Protein AF-A0A455UB10-F1 (afdb_monomer_lite)

Organism: NCBI:txid115553

InterPro domains:
  IPR001123 Amino acid exporter protein, LeuE-type [PF01810] (15-98)
  IPR001123 Amino acid exporter protein, LeuE-type [PTHR30086] (1-119)

pLDDT: mean 73.3, std 14.08, range [44.78, 93.56]

Sequence (124 aa):
MPLTLWLSLAAICAMGAMSPGPSLALVLRHTLGGGRFNGVTAAIFHTLGVGFYALLTVWGLGALIAGFPLLFQLITWSGAAYLAWLGVKALRAGRAGAFQPDAIVTNRGRLLKRACWLRLVTLS

Foldseek 3Di:
DDDVVVVVVVVVVVVVVVPCDPVNVLLVCQCVPVDPVSSVVVVVVVCVVVVVVVVVCVVVVVVVCVPDVPVVVVCVVVVVVVVVVVVVVVVVCPPPPDDCPDPPPPPVVVVVVVVVVVVVVVVD

Radius of gyration: 21.97 Å; chains: 1; bounding box: 34×34×79 Å

Structure (mmCIF, N/CA/C/O backbone):
data_AF-A0A455UB10-F1
#
_entry.id   AF-A0A455UB10-F1
#
loop_
_atom_site.group_PDB
_atom_site.id
_atom_site.type_symbol
_atom_site.label_atom_id
_atom_site.label_alt_id
_atom_site.label_comp_id
_atom_site.label_asym_id
_atom_site.label_entity_id
_atom_site.label_seq_id
_atom_site.pdbx_PDB_ins_code
_atom_site.Cartn_x
_atom_site.Cartn_y
_atom_site.Cartn_z
_atom_site.occupancy
_atom_site.B_iso_or_equiv
_atom_site.auth_seq_id
_atom_site.auth_comp_id
_atom_site.auth_asym_id
_atom_site.auth_atom_id
_atom_site.pdbx_PDB_model_num
ATOM 1 N N . MET A 1 1 ? 2.996 -10.333 28.009 1.00 69.94 1 MET A N 1
ATOM 2 C CA . MET A 1 1 ? 2.314 -10.152 26.708 1.00 69.94 1 MET A CA 1
ATOM 3 C C . MET A 1 1 ? 3.353 -9.857 25.628 1.00 69.94 1 MET A C 1
ATOM 5 O O . MET A 1 1 ? 3.793 -8.715 25.607 1.00 69.94 1 MET A O 1
ATOM 9 N N . PRO A 1 2 ? 3.886 -10.827 24.847 1.00 69.44 2 PRO A N 1
ATOM 10 C CA . PRO A 1 2 ? 4.565 -10.339 23.631 1.00 69.44 2 PRO A CA 1
ATOM 11 C C . PRO A 1 2 ? 4.529 -11.210 22.360 1.00 69.44 2 PRO A C 1
ATOM 13 O O . PRO A 1 2 ? 4.093 -10.706 21.332 1.00 69.44 2 PRO A O 1
ATOM 16 N N . LEU A 1 3 ? 4.986 -12.471 22.353 1.00 80.62 3 LEU A N 1
ATOM 17 C CA . LEU A 1 3 ? 5.301 -13.148 21.079 1.00 80.62 3 LEU A CA 1
ATOM 18 C C . LEU A 1 3 ? 4.083 -13.390 20.180 1.00 80.62 3 LEU A C 1
ATOM 20 O O . LEU A 1 3 ? 4.172 -13.210 18.972 1.00 80.62 3 LEU A O 1
ATOM 24 N N . THR A 1 4 ? 2.936 -13.747 20.755 1.00 88.06 4 THR A N 1
ATOM 25 C CA . THR A 1 4 ? 1.720 -14.058 19.990 1.00 88.06 4 THR A CA 1
ATOM 26 C C . THR A 1 4 ? 1.206 -12.854 19.199 1.00 88.06 4 THR A C 1
ATOM 28 O O . THR A 1 4 ? 0.660 -13.027 18.113 1.00 88.06 4 THR A O 1
ATOM 31 N N . LEU A 1 5 ? 1.420 -11.635 19.706 1.00 90.50 5 LEU A N 1
ATOM 32 C CA . LEU A 1 5 ? 1.034 -10.377 19.056 1.00 90.50 5 LEU A CA 1
ATOM 33 C C . LEU A 1 5 ? 1.976 -10.049 17.892 1.00 90.50 5 LEU A C 1
ATOM 35 O O . LEU A 1 5 ? 1.523 -9.697 16.807 1.00 90.50 5 LEU A O 1
ATOM 39 N N . TRP A 1 6 ? 3.279 -10.257 18.090 1.00 91.56 6 TRP A N 1
ATOM 40 C CA . TRP A 1 6 ? 4.273 -10.124 17.026 1.00 91.56 6 TRP A CA 1
ATOM 41 C C . TRP A 1 6 ? 4.070 -11.159 15.916 1.00 91.56 6 TRP A C 1
ATOM 43 O O . TRP A 1 6 ? 4.109 -10.798 14.744 1.00 91.56 6 TRP A O 1
ATOM 53 N N . LEU A 1 7 ? 3.790 -12.422 16.265 1.00 91.25 7 LEU A N 1
ATOM 54 C CA . LEU A 1 7 ? 3.511 -13.477 15.286 1.00 91.25 7 LEU A CA 1
ATOM 55 C C . LEU A 1 7 ? 2.222 -13.212 14.505 1.00 91.25 7 LEU A C 1
ATOM 57 O O . LEU A 1 7 ? 2.211 -13.381 13.289 1.00 91.25 7 LEU A O 1
ATOM 61 N N . SER A 1 8 ? 1.143 -12.796 15.174 1.00 90.94 8 SER A N 1
ATOM 62 C CA . SER A 1 8 ? -0.122 -12.510 14.486 1.00 90.94 8 SER A CA 1
ATOM 63 C C . SER A 1 8 ? -0.016 -11.278 13.583 1.00 90.94 8 SER A C 1
ATOM 65 O O . SER A 1 8 ? -0.471 -11.333 12.442 1.00 90.94 8 SER A O 1
ATOM 67 N N . LEU A 1 9 ? 0.674 -10.217 14.015 1.00 90.44 9 LEU A N 1
ATOM 68 C CA . LEU A 1 9 ? 0.956 -9.056 13.166 1.00 90.44 9 LEU A CA 1
ATOM 69 C C . LEU A 1 9 ? 1.836 -9.430 11.964 1.00 90.44 9 LEU A C 1
ATOM 71 O O . LEU A 1 9 ? 1.500 -9.087 10.833 1.00 90.44 9 LEU A O 1
ATOM 75 N N . ALA A 1 10 ? 2.905 -10.203 12.182 1.00 90.00 10 ALA A N 1
ATOM 76 C CA . ALA A 1 10 ? 3.761 -10.695 11.106 1.00 90.00 10 ALA A CA 1
ATOM 77 C C . ALA A 1 10 ? 2.986 -11.559 10.099 1.00 90.00 10 ALA A C 1
ATOM 79 O O . ALA A 1 10 ? 3.158 -11.386 8.895 1.00 90.00 10 ALA A O 1
ATOM 80 N N . ALA A 1 11 ? 2.097 -12.440 10.568 1.00 89.44 11 ALA A N 1
ATOM 81 C CA . ALA A 1 11 ? 1.267 -13.278 9.707 1.00 89.44 11 ALA A CA 1
ATOM 82 C C . ALA A 1 11 ? 0.297 -12.450 8.850 1.00 89.44 11 ALA A C 1
ATOM 84 O O . ALA A 1 11 ? 0.197 -12.674 7.645 1.00 89.44 11 ALA A O 1
ATOM 85 N N . ILE A 1 12 ? -0.383 -11.461 9.442 1.00 88.69 12 ILE A N 1
ATOM 86 C CA . ILE A 1 12 ? -1.298 -10.568 8.713 1.00 88.69 12 ILE A CA 1
ATOM 87 C C . ILE A 1 12 ? -0.528 -9.751 7.666 1.00 88.69 12 ILE A C 1
ATOM 89 O O . ILE A 1 12 ? -0.949 -9.678 6.511 1.00 88.69 12 ILE A O 1
ATOM 93 N N . CYS A 1 13 ? 0.627 -9.189 8.034 1.00 83.94 13 CYS A N 1
ATOM 94 C CA . CYS A 1 13 ? 1.486 -8.456 7.106 1.00 83.94 13 CYS A CA 1
ATOM 95 C C . CYS A 1 13 ? 2.010 -9.348 5.974 1.00 83.94 13 CYS A C 1
ATOM 97 O O . CYS A 1 13 ? 1.999 -8.923 4.820 1.00 83.94 13 CYS A O 1
ATOM 99 N N . ALA A 1 14 ? 2.421 -10.582 6.276 1.00 83.06 14 ALA A N 1
ATOM 100 C CA . ALA A 1 14 ? 2.882 -11.540 5.276 1.00 83.06 14 ALA A CA 1
ATOM 101 C C . ALA A 1 14 ? 1.766 -11.891 4.284 1.00 83.06 14 ALA A C 1
ATOM 103 O O . ALA A 1 14 ? 1.975 -11.800 3.076 1.00 83.06 14 ALA A O 1
ATOM 104 N N . MET A 1 15 ? 0.558 -12.196 4.771 1.00 81.38 15 MET A N 1
ATOM 105 C CA . MET A 1 15 ? -0.602 -12.451 3.910 1.00 81.38 15 MET A CA 1
ATOM 106 C C . MET A 1 15 ? -0.949 -11.240 3.033 1.00 81.38 15 MET A C 1
ATOM 108 O O . MET A 1 15 ? -1.250 -11.405 1.852 1.00 81.38 15 MET A O 1
ATOM 112 N N . GLY A 1 16 ? -0.861 -10.021 3.577 1.00 75.88 16 GLY A N 1
ATOM 113 C CA . GLY A 1 16 ? -1.069 -8.788 2.814 1.00 75.88 16 GLY A CA 1
ATOM 114 C C . GLY A 1 16 ? -0.007 -8.562 1.732 1.00 75.88 16 GLY A C 1
ATOM 115 O O . GLY A 1 16 ? -0.346 -8.210 0.603 1.00 75.88 16 GLY A O 1
ATOM 116 N N . ALA A 1 17 ? 1.266 -8.810 2.051 1.00 71.38 17 ALA A N 1
ATOM 117 C CA . ALA A 1 17 ? 2.393 -8.636 1.134 1.00 71.38 17 ALA A CA 1
ATOM 118 C C . ALA A 1 17 ? 2.434 -9.688 0.012 1.00 71.38 17 ALA A C 1
ATOM 120 O O . ALA A 1 17 ? 2.917 -9.401 -1.082 1.00 71.38 17 ALA A O 1
ATOM 121 N N . MET A 1 18 ? 1.916 -10.896 0.264 1.00 70.19 18 MET A N 1
ATOM 122 C CA . MET A 1 18 ? 1.832 -11.969 -0.734 1.00 70.19 18 MET A CA 1
ATOM 123 C C . MET A 1 18 ? 0.830 -11.683 -1.851 1.00 70.19 18 MET A C 1
ATOM 125 O O . MET A 1 18 ? 0.906 -12.327 -2.893 1.00 70.19 18 MET A O 1
ATOM 129 N N . SER A 1 19 ? -0.094 -10.736 -1.672 1.00 72.19 19 SER A N 1
ATOM 130 C CA . SER A 1 19 ? -0.965 -10.288 -2.753 1.00 72.19 19 SER A CA 1
ATOM 131 C C . SER A 1 19 ? -0.117 -9.429 -3.697 1.00 72.19 19 SER A C 1
ATOM 133 O O . SER A 1 19 ? 0.268 -8.333 -3.283 1.00 72.19 19 SER A O 1
ATOM 135 N N . PRO A 1 20 ? 0.243 -9.894 -4.918 1.00 60.72 20 PRO A N 1
ATOM 136 C CA . PRO A 1 20 ? 1.018 -9.094 -5.859 1.00 60.72 20 PRO A CA 1
ATOM 137 C C . PRO A 1 20 ? 0.187 -7.862 -6.206 1.00 60.72 20 PRO A C 1
ATOM 139 O O . PRO A 1 20 ? -0.702 -7.892 -7.057 1.00 60.72 20 PRO A O 1
ATOM 142 N N . GLY A 1 21 ? 0.421 -6.794 -5.450 1.00 65.44 21 GLY A N 1
ATOM 143 C CA . GLY A 1 21 ? -0.428 -5.626 -5.477 1.00 65.44 21 GLY A CA 1
ATOM 144 C C . GLY A 1 21 ? -0.351 -4.950 -6.844 1.00 65.44 21 GLY A C 1
ATOM 145 O O . GLY A 1 21 ? 0.675 -5.045 -7.528 1.00 65.44 21 GLY A O 1
ATOM 146 N N . PRO A 1 22 ? -1.394 -4.207 -7.238 1.00 62.94 22 PRO A N 1
ATOM 147 C CA . PRO A 1 22 ? -1.403 -3.471 -8.499 1.00 62.94 22 PRO A CA 1
ATOM 148 C C . PRO A 1 22 ? -0.195 -2.529 -8.642 1.00 62.94 22 PRO A C 1
ATOM 150 O O . PRO A 1 22 ? 0.332 -2.389 -9.741 1.00 62.94 22 PRO A O 1
ATOM 153 N N . SER A 1 23 ? 0.304 -1.953 -7.540 1.00 63.47 23 SER A N 1
ATOM 154 C CA . SER A 1 23 ? 1.524 -1.127 -7.532 1.00 63.47 23 SER A CA 1
ATOM 155 C C . SER A 1 23 ? 2.785 -1.929 -7.900 1.00 63.47 23 SER A C 1
ATOM 157 O O . SER A 1 23 ? 3.506 -1.549 -8.824 1.00 63.47 23 SER A O 1
ATOM 159 N N . LEU A 1 24 ? 3.029 -3.078 -7.258 1.00 65.56 24 LEU A N 1
ATOM 160 C CA . LEU A 1 24 ? 4.225 -3.891 -7.515 1.00 65.56 24 LEU A CA 1
ATOM 161 C C . LEU A 1 24 ? 4.192 -4.515 -8.918 1.00 65.56 24 LEU A C 1
ATOM 163 O O . LEU A 1 24 ? 5.210 -4.534 -9.608 1.00 65.56 24 LEU A O 1
ATOM 167 N N . ALA A 1 25 ? 3.010 -4.935 -9.383 1.00 69.12 25 ALA A N 1
ATOM 168 C CA . ALA A 1 25 ? 2.803 -5.418 -10.747 1.00 69.12 25 ALA A CA 1
ATOM 169 C C . ALA A 1 25 ? 3.101 -4.339 -11.809 1.00 69.12 25 ALA A C 1
ATOM 171 O O . ALA A 1 25 ? 3.697 -4.641 -12.847 1.00 69.12 25 ALA A O 1
ATOM 172 N N . LEU A 1 26 ? 2.728 -3.082 -11.544 1.00 63.00 26 LEU A N 1
ATOM 173 C CA . LEU A 1 26 ? 2.994 -1.945 -12.426 1.00 63.00 26 LEU A CA 1
ATOM 174 C C . LEU A 1 26 ? 4.502 -1.662 -12.526 1.00 63.00 26 LEU A C 1
ATOM 176 O O . LEU A 1 26 ? 5.042 -1.568 -13.631 1.00 63.00 26 LEU A O 1
ATOM 180 N N . VAL A 1 27 ? 5.202 -1.604 -11.388 1.00 66.12 27 VAL A N 1
ATOM 181 C CA . VAL A 1 27 ? 6.659 -1.379 -11.338 1.00 66.12 27 VAL A CA 1
ATOM 182 C C . VAL A 1 27 ? 7.414 -2.497 -12.059 1.00 66.12 27 VAL A C 1
ATOM 184 O O . VAL A 1 27 ? 8.319 -2.219 -12.851 1.00 66.12 27 VAL A O 1
ATOM 187 N N . LEU A 1 28 ? 7.008 -3.757 -11.863 1.00 67.00 28 LEU A N 1
ATOM 188 C CA . LEU A 1 28 ? 7.614 -4.899 -12.548 1.00 67.00 28 LEU A CA 1
ATOM 189 C C . LEU A 1 28 ? 7.459 -4.794 -14.073 1.00 67.00 28 LEU A C 1
ATOM 191 O O . LEU A 1 28 ? 8.429 -4.998 -14.800 1.00 67.00 28 LEU A O 1
ATOM 195 N N . ARG A 1 29 ? 6.275 -4.414 -14.580 1.00 63.06 29 ARG A N 1
ATOM 196 C CA . ARG A 1 29 ? 6.04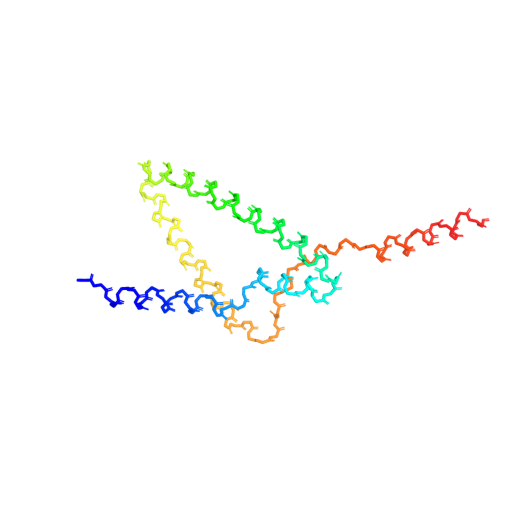6 -4.255 -16.029 1.00 63.06 29 ARG A CA 1
ATOM 197 C C . ARG A 1 29 ? 6.799 -3.075 -16.633 1.00 63.06 29 ARG A C 1
ATOM 199 O O . ARG A 1 29 ? 7.326 -3.216 -17.734 1.00 63.06 29 ARG A O 1
ATOM 206 N N . HIS A 1 30 ? 6.905 -1.948 -15.930 1.00 63.19 30 HIS A N 1
ATOM 207 C CA . HIS A 1 30 ? 7.727 -0.824 -16.392 1.00 63.19 30 HIS A CA 1
ATOM 208 C C . HIS A 1 30 ? 9.222 -1.165 -16.408 1.00 63.19 30 HIS A C 1
ATOM 210 O O . HIS A 1 30 ? 9.930 -0.761 -17.330 1.00 63.19 30 HIS A O 1
ATOM 216 N N . THR A 1 31 ? 9.684 -1.967 -15.444 1.00 64.19 31 THR A N 1
ATOM 217 C CA . THR A 1 31 ? 11.075 -2.439 -15.372 1.00 64.19 31 THR A CA 1
ATOM 218 C C . THR A 1 31 ? 11.391 -3.448 -16.479 1.00 64.19 31 THR A C 1
ATOM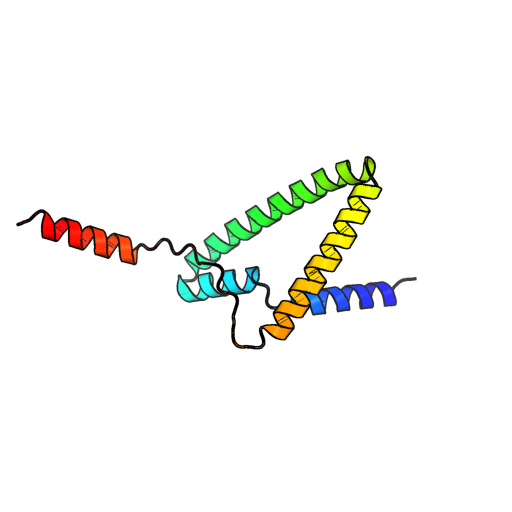 220 O O . THR A 1 31 ? 12.455 -3.372 -17.092 1.00 64.19 31 THR A O 1
ATOM 223 N N . LEU A 1 32 ? 10.456 -4.356 -16.780 1.00 63.16 32 LEU A N 1
ATOM 224 C CA . LEU A 1 32 ? 10.608 -5.382 -17.817 1.00 63.16 32 LEU A CA 1
ATOM 225 C C . LEU A 1 32 ? 10.400 -4.845 -19.247 1.00 63.16 32 LEU A C 1
ATOM 227 O O . LEU A 1 32 ? 11.038 -5.339 -20.169 1.00 63.16 32 LEU A O 1
ATOM 231 N N . GLY A 1 33 ? 9.533 -3.845 -19.453 1.00 62.72 33 GLY A N 1
ATOM 232 C CA . GLY A 1 33 ? 9.159 -3.347 -20.787 1.00 62.72 33 GLY A CA 1
ATOM 233 C C . GLY A 1 33 ? 9.929 -2.120 -21.297 1.00 62.72 33 GLY A C 1
ATOM 234 O O . GLY A 1 33 ? 9.954 -1.887 -22.502 1.00 62.72 33 GLY A O 1
ATOM 235 N N . GLY A 1 34 ? 10.539 -1.318 -20.415 1.00 58.56 34 GLY A N 1
ATOM 236 C CA . GLY A 1 34 ? 11.174 -0.037 -20.771 1.00 58.56 34 GLY A CA 1
ATOM 237 C C . GLY A 1 34 ? 12.696 0.020 -20.606 1.00 58.56 34 GLY A C 1
ATOM 238 O O . GLY A 1 34 ? 13.285 1.071 -20.862 1.00 58.56 34 GLY A O 1
ATOM 239 N N . GLY A 1 35 ? 13.328 -1.072 -20.165 1.00 67.31 35 GLY A N 1
ATOM 240 C CA . GLY A 1 35 ? 14.742 -1.118 -19.787 1.00 67.31 35 GLY A CA 1
ATOM 241 C C . GLY A 1 35 ? 15.000 -0.670 -18.341 1.00 67.31 35 GLY A C 1
ATOM 242 O O . GLY A 1 35 ? 14.195 0.026 -17.719 1.00 67.31 35 GLY A O 1
ATOM 243 N N . ARG A 1 36 ? 16.162 -1.060 -17.796 1.00 68.00 36 ARG A N 1
ATOM 244 C CA . ARG A 1 36 ? 16.510 -0.894 -16.370 1.00 68.00 36 ARG A CA 1
ATOM 245 C C . ARG A 1 36 ? 16.484 0.568 -15.903 1.00 68.00 36 ARG A C 1
ATOM 247 O O . ARG A 1 36 ? 16.099 0.836 -14.773 1.00 68.00 36 ARG A O 1
ATOM 254 N N . PHE A 1 37 ? 16.823 1.512 -16.781 1.00 66.88 37 PHE A N 1
ATOM 255 C CA . PHE A 1 37 ? 16.870 2.939 -16.449 1.00 66.88 37 PHE A CA 1
ATOM 256 C C . PHE A 1 37 ? 15.476 3.569 -16.287 1.00 66.88 37 PHE A C 1
ATOM 258 O O . PHE A 1 37 ? 15.240 4.298 -15.329 1.00 66.88 37 PHE A O 1
ATOM 265 N N . ASN A 1 38 ? 14.528 3.231 -17.168 1.00 65.75 38 ASN A N 1
ATOM 266 C CA . ASN A 1 38 ? 13.148 3.725 -17.080 1.00 65.75 38 ASN A CA 1
ATOM 267 C C . ASN A 1 38 ? 12.382 3.101 -15.903 1.00 65.75 38 ASN A C 1
ATOM 269 O O . ASN A 1 38 ? 11.514 3.747 -15.322 1.00 65.75 38 ASN A O 1
ATOM 273 N N . GLY A 1 39 ? 12.721 1.863 -15.523 1.00 69.25 39 GLY A N 1
ATOM 274 C CA . GLY A 1 39 ? 12.198 1.237 -14.307 1.00 69.25 39 GLY A CA 1
ATOM 275 C C . GLY A 1 39 ? 12.678 1.939 -13.035 1.00 69.25 39 GLY A C 1
ATOM 276 O O . GLY A 1 39 ? 11.872 2.221 -12.153 1.00 69.25 39 GLY A O 1
ATOM 277 N N . VAL A 1 40 ? 13.971 2.279 -12.958 1.00 73.62 40 VAL A N 1
ATOM 278 C CA . VAL A 1 40 ? 14.563 2.944 -11.784 1.00 73.62 40 VAL A CA 1
ATOM 279 C C . VAL A 1 40 ? 14.011 4.355 -11.596 1.00 73.62 40 VAL A C 1
ATOM 281 O O . VAL A 1 40 ? 13.627 4.709 -10.484 1.00 73.62 40 VAL A O 1
ATOM 284 N N . THR A 1 41 ? 13.908 5.152 -12.661 1.00 75.12 41 THR A N 1
ATOM 285 C CA . THR A 1 41 ? 13.347 6.507 -12.551 1.00 75.12 41 THR A CA 1
ATOM 286 C C . THR A 1 41 ? 11.877 6.467 -12.138 1.00 75.12 41 THR A C 1
ATOM 288 O O . THR A 1 41 ? 11.497 7.160 -11.197 1.00 75.12 41 THR A O 1
ATOM 291 N N . ALA A 1 42 ? 11.065 5.599 -12.751 1.00 74.62 42 ALA A N 1
ATOM 292 C CA . ALA A 1 42 ? 9.668 5.413 -12.358 1.00 74.62 42 ALA A CA 1
ATOM 293 C C . ALA A 1 42 ? 9.529 4.949 -10.898 1.00 74.62 42 ALA A C 1
ATOM 295 O O . ALA A 1 42 ? 8.670 5.454 -10.177 1.00 74.62 42 ALA A O 1
ATOM 296 N N . ALA A 1 43 ? 10.393 4.039 -10.441 1.00 77.19 43 ALA A N 1
ATOM 297 C CA . ALA A 1 43 ? 10.395 3.568 -9.061 1.00 77.19 43 ALA A CA 1
ATOM 298 C C . ALA A 1 43 ? 10.728 4.687 -8.064 1.00 77.19 43 ALA A C 1
ATOM 300 O O . ALA A 1 43 ? 10.039 4.800 -7.057 1.00 77.19 43 ALA A O 1
ATOM 301 N N . ILE A 1 44 ? 11.722 5.537 -8.357 1.00 82.94 44 ILE A N 1
ATOM 302 C CA . ILE A 1 44 ? 12.130 6.653 -7.485 1.00 82.94 44 ILE A CA 1
ATOM 303 C C . ILE A 1 44 ? 11.000 7.676 -7.330 1.00 82.94 44 ILE A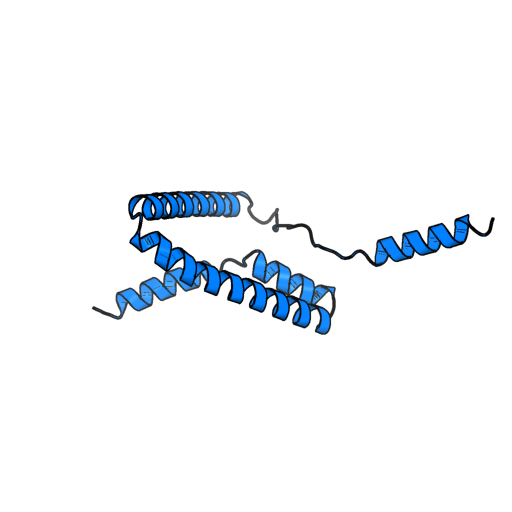 C 1
ATOM 305 O O . ILE A 1 44 ? 10.677 8.073 -6.213 1.00 82.94 44 ILE A O 1
ATOM 309 N N . PHE A 1 45 ? 10.362 8.090 -8.430 1.00 83.25 45 PHE A N 1
ATOM 310 C CA . PHE A 1 45 ? 9.226 9.015 -8.344 1.00 83.25 45 PHE A CA 1
ATOM 311 C C . PHE A 1 45 ? 8.024 8.377 -7.638 1.00 83.25 45 PHE A C 1
ATOM 313 O O . PHE A 1 45 ? 7.333 9.054 -6.877 1.00 83.25 45 PHE A O 1
ATOM 320 N N . HIS A 1 46 ? 7.789 7.077 -7.844 1.00 81.94 46 HIS A N 1
ATOM 321 C CA . HIS A 1 46 ? 6.710 6.355 -7.176 1.00 81.94 46 HIS A CA 1
ATOM 322 C C . HIS A 1 46 ? 6.921 6.279 -5.659 1.00 81.94 46 HIS A C 1
ATOM 324 O O . HIS A 1 46 ? 6.007 6.602 -4.903 1.00 81.94 46 HIS A O 1
ATOM 330 N N . THR A 1 47 ? 8.118 5.907 -5.198 1.00 82.38 47 THR A N 1
ATOM 331 C CA . THR A 1 47 ? 8.424 5.833 -3.763 1.00 82.38 47 THR A CA 1
ATOM 332 C C . THR A 1 47 ? 8.458 7.206 -3.108 1.00 82.38 47 THR A C 1
ATOM 334 O O . THR A 1 47 ? 7.943 7.340 -2.002 1.00 82.38 47 THR A O 1
ATOM 337 N N . LEU A 1 48 ? 8.976 8.240 -3.781 1.00 90.06 48 LEU A N 1
ATOM 338 C CA . LEU A 1 48 ? 8.921 9.616 -3.276 1.00 90.06 48 LEU A CA 1
ATOM 339 C C . LEU A 1 48 ? 7.482 10.123 -3.150 1.00 90.06 48 LEU A C 1
ATOM 341 O O . LEU A 1 48 ? 7.124 10.682 -2.117 1.00 90.06 48 LEU A O 1
ATOM 345 N N . GLY A 1 49 ? 6.646 9.901 -4.167 1.00 87.12 49 GLY A N 1
ATOM 346 C CA . GLY A 1 49 ? 5.244 10.316 -4.143 1.00 87.12 49 GLY A CA 1
ATOM 347 C C . GLY A 1 49 ? 4.450 9.606 -3.048 1.00 87.12 49 GLY A C 1
ATOM 348 O O . GLY A 1 49 ? 3.763 10.257 -2.262 1.00 87.12 49 GLY A O 1
ATOM 349 N N . VAL A 1 50 ? 4.590 8.280 -2.950 1.00 86.31 50 VAL A N 1
ATOM 350 C CA . VAL A 1 50 ? 3.943 7.482 -1.897 1.00 86.31 50 VAL A CA 1
ATOM 351 C C . VAL A 1 50 ? 4.465 7.866 -0.513 1.00 86.31 50 VAL A C 1
ATOM 353 O O . VAL A 1 50 ? 3.671 7.995 0.414 1.00 86.31 50 VAL A O 1
ATOM 356 N N . GLY A 1 51 ? 5.771 8.097 -0.364 1.00 89.25 51 GLY A N 1
ATOM 357 C CA . GLY A 1 51 ? 6.378 8.516 0.899 1.00 89.25 51 GLY A CA 1
ATOM 358 C C . GLY A 1 51 ? 5.884 9.886 1.359 1.00 89.25 51 GLY A C 1
ATOM 359 O O . GLY A 1 51 ? 5.479 10.040 2.509 1.00 89.25 51 GLY A O 1
ATOM 360 N N . PHE A 1 52 ? 5.840 10.865 0.453 1.00 93.06 52 PHE A N 1
ATOM 361 C CA . PHE A 1 52 ? 5.312 12.195 0.754 1.00 93.06 52 PHE A CA 1
ATOM 362 C C . PHE A 1 52 ? 3.826 12.134 1.121 1.00 93.06 52 PHE A C 1
ATOM 364 O O . PHE A 1 52 ? 3.419 12.672 2.146 1.00 93.06 52 PHE A O 1
ATOM 371 N N . TYR A 1 53 ? 3.022 11.402 0.346 1.00 88.88 53 TYR A N 1
ATOM 372 C CA . TYR A 1 53 ? 1.609 11.181 0.653 1.00 88.88 53 TYR A CA 1
ATOM 373 C C . TYR A 1 53 ? 1.399 10.509 2.019 1.00 88.88 53 TYR A C 1
ATOM 375 O O . TYR A 1 53 ? 0.519 10.917 2.777 1.00 88.88 53 TYR A O 1
ATOM 383 N N . ALA A 1 54 ? 2.212 9.504 2.358 1.00 89.19 54 ALA A N 1
ATOM 384 C CA . ALA A 1 54 ? 2.150 8.826 3.648 1.00 89.19 54 ALA A CA 1
ATOM 385 C C . ALA A 1 54 ? 2.497 9.774 4.806 1.00 89.19 54 ALA A C 1
ATOM 387 O O . ALA A 1 54 ? 1.784 9.784 5.806 1.00 89.19 54 ALA A O 1
ATOM 388 N N . LEU A 1 55 ? 3.530 10.612 4.655 1.00 91.56 55 LEU A N 1
ATOM 389 C CA . LEU A 1 55 ? 3.884 11.638 5.641 1.00 91.56 55 LEU A CA 1
ATOM 390 C C . LEU A 1 55 ? 2.743 12.638 5.842 1.00 91.56 55 LEU A C 1
ATOM 392 O O . LEU A 1 55 ? 2.334 12.865 6.978 1.00 91.56 55 LEU A O 1
ATOM 396 N N . LEU A 1 56 ? 2.184 13.177 4.752 1.00 90.31 56 LEU A N 1
ATOM 397 C CA . LEU A 1 56 ? 1.035 14.088 4.810 1.00 90.31 56 LEU A CA 1
ATOM 398 C C . LEU A 1 56 ? -0.168 13.429 5.484 1.00 90.31 56 LEU A C 1
ATOM 400 O O . LEU A 1 56 ? -0.835 14.058 6.301 1.00 90.31 56 LEU A O 1
ATOM 404 N N . THR A 1 57 ? -0.423 12.161 5.162 1.00 89.75 57 THR A N 1
ATOM 405 C CA . THR A 1 57 ? -1.506 11.386 5.763 1.00 89.75 57 THR A CA 1
ATOM 406 C C . THR A 1 57 ? -1.285 11.240 7.257 1.00 89.75 57 THR A C 1
ATOM 408 O O . THR A 1 57 ? -2.171 11.608 8.006 1.00 89.75 57 THR A O 1
ATOM 411 N N . VAL A 1 58 ? -0.128 10.759 7.719 1.00 87.94 58 VAL A N 1
ATOM 412 C CA . VAL A 1 58 ? 0.136 10.572 9.158 1.00 87.94 58 VAL A CA 1
ATOM 413 C C . VAL A 1 58 ? 0.003 11.892 9.916 1.00 87.94 58 VAL A C 1
ATOM 415 O O . VAL A 1 58 ? -0.614 11.928 10.981 1.00 87.94 58 VAL A O 1
ATOM 418 N N . TRP A 1 59 ? 0.517 12.985 9.348 1.00 87.31 59 TRP A N 1
ATOM 419 C CA . TRP A 1 59 ? 0.432 14.298 9.979 1.00 87.31 59 TRP A CA 1
ATOM 420 C C . TRP A 1 59 ? -1.008 14.831 10.027 1.00 87.31 59 TRP A C 1
ATOM 422 O O . TRP A 1 59 ? -1.455 15.311 11.068 1.00 87.31 59 TRP A O 1
ATOM 432 N N . GLY A 1 60 ? -1.763 14.694 8.934 1.00 83.00 60 GLY A N 1
ATOM 433 C CA . GLY A 1 60 ? -3.151 15.151 8.833 1.00 83.00 60 GLY A CA 1
ATOM 434 C C . GLY A 1 60 ? -4.157 14.274 9.587 1.00 83.00 60 GLY A C 1
ATOM 435 O O . GLY A 1 60 ? -5.041 14.794 10.265 1.00 83.00 60 GLY A O 1
ATOM 436 N N . LEU A 1 61 ? -4.014 12.945 9.528 1.00 80.44 61 LEU A N 1
ATOM 437 C CA . LEU A 1 61 ? -4.873 12.005 10.259 1.00 80.44 61 LEU A CA 1
ATOM 438 C C . LEU A 1 61 ? -4.694 12.158 11.768 1.00 80.44 61 LEU A C 1
ATOM 440 O O . LEU A 1 61 ? -5.681 12.072 12.493 1.00 80.44 61 LEU A O 1
ATOM 444 N N . GLY A 1 62 ? -3.468 12.418 12.240 1.00 78.25 62 GLY A N 1
ATOM 445 C CA . GLY A 1 62 ? -3.199 12.658 13.659 1.00 78.25 62 GLY A CA 1
ATOM 446 C C . GLY A 1 62 ? -4.014 13.828 14.218 1.00 78.25 62 GLY A C 1
ATOM 447 O O . GLY A 1 62 ? -4.619 13.705 15.281 1.00 78.25 62 GLY A O 1
ATOM 448 N N . ALA A 1 63 ? -4.110 14.927 13.464 1.00 77.19 63 ALA A N 1
ATOM 449 C CA . ALA A 1 63 ? -4.935 16.076 13.835 1.00 77.19 63 ALA A CA 1
ATOM 450 C C . ALA A 1 63 ? -6.445 15.770 13.769 1.00 77.19 63 ALA A C 1
ATOM 452 O O . ALA A 1 63 ? -7.211 16.228 14.615 1.00 77.19 63 ALA A O 1
ATOM 453 N N . LEU A 1 64 ? -6.880 14.967 12.793 1.00 76.94 64 LEU A N 1
ATOM 454 C CA . LEU A 1 64 ? -8.294 14.644 12.587 1.00 76.94 64 LEU A CA 1
ATOM 455 C C . LEU A 1 64 ? -8.851 13.688 13.657 1.00 76.94 64 LEU A C 1
ATOM 457 O O . LEU A 1 64 ? -9.983 13.858 14.114 1.00 76.94 64 LEU A O 1
ATOM 461 N N . ILE A 1 65 ? -8.050 12.708 14.087 1.00 79.50 65 ILE A N 1
ATOM 462 C CA . ILE A 1 65 ? -8.429 11.724 15.114 1.00 79.50 65 ILE A CA 1
ATOM 463 C C . ILE A 1 65 ? -8.671 12.402 16.471 1.00 79.50 65 ILE A C 1
ATOM 465 O O . ILE A 1 65 ? -9.577 11.995 17.195 1.00 79.50 65 ILE A O 1
ATOM 469 N N . ALA A 1 66 ? -7.913 13.455 16.796 1.00 75.75 66 ALA A N 1
ATOM 470 C CA . ALA A 1 66 ? -8.064 14.196 18.050 1.00 75.75 66 ALA A CA 1
ATOM 471 C C . ALA A 1 66 ? -9.379 14.996 18.138 1.00 75.75 66 ALA A C 1
ATOM 473 O O . ALA A 1 66 ? -9.859 15.256 19.238 1.00 75.75 66 ALA A O 1
ATOM 474 N N . GLY A 1 67 ? -9.964 15.380 16.997 1.00 78.19 67 GLY A N 1
ATOM 475 C CA . GLY A 1 67 ? -11.186 16.186 16.948 1.00 78.19 67 GLY A CA 1
ATOM 476 C C . GLY A 1 67 ? -12.484 15.376 16.900 1.00 78.19 67 GLY A C 1
ATOM 477 O O . GLY A 1 67 ? -13.461 15.759 17.539 1.00 78.19 67 GLY A O 1
ATOM 478 N N . PHE A 1 68 ? -12.524 14.265 16.149 1.00 80.50 68 PHE A N 1
ATOM 479 C CA . PHE A 1 68 ? -13.783 13.560 15.853 1.00 80.50 68 PHE A CA 1
ATOM 480 C C . PHE A 1 68 ? -13.649 12.024 15.858 1.00 80.50 68 PHE A C 1
ATOM 482 O O . PHE A 1 68 ? -13.419 11.411 14.808 1.00 80.50 68 PHE A O 1
ATOM 489 N N . PRO A 1 69 ? -13.896 11.354 17.000 1.00 79.06 69 PRO A N 1
ATOM 490 C CA . PRO A 1 69 ? -13.783 9.895 17.102 1.00 79.06 69 PRO A CA 1
ATOM 491 C C . PRO A 1 69 ? -14.825 9.134 16.262 1.00 79.06 69 PRO A C 1
ATOM 493 O O . PRO A 1 69 ? -14.540 8.042 15.769 1.00 79.06 69 PRO A O 1
ATOM 496 N N . LEU A 1 70 ? -16.015 9.708 16.038 1.00 82.81 70 LEU A N 1
ATOM 497 C CA . LEU A 1 70 ? -17.047 9.103 15.180 1.00 82.81 70 LEU A CA 1
ATOM 498 C C . LEU A 1 70 ? -16.619 9.024 13.709 1.00 82.81 70 LEU A C 1
ATOM 500 O O . LEU A 1 70 ? -16.895 8.032 13.034 1.00 82.81 70 LEU A O 1
ATOM 504 N N . LEU A 1 71 ? -15.910 10.043 13.216 1.00 83.38 71 LEU A N 1
ATOM 505 C CA . LEU A 1 71 ? -15.453 10.093 11.827 1.00 83.38 71 LEU A CA 1
ATOM 506 C C . LEU A 1 71 ? -14.404 9.005 11.557 1.00 83.38 71 LEU A C 1
ATOM 508 O O . LEU A 1 71 ? -14.457 8.324 10.535 1.00 83.38 71 LEU A O 1
ATOM 512 N N . PHE A 1 72 ? -13.502 8.782 12.518 1.00 84.81 72 PHE A N 1
ATOM 513 C CA . PHE A 1 72 ? -12.514 7.707 12.462 1.00 84.81 72 PHE A CA 1
ATOM 514 C C . PHE A 1 72 ? -13.164 6.316 12.427 1.00 84.81 72 PHE A C 1
ATOM 516 O O . PHE A 1 72 ? -12.746 5.460 11.642 1.00 84.81 72 PHE A O 1
ATOM 523 N N . GLN A 1 73 ? -14.215 6.090 13.223 1.00 86.38 73 GLN A N 1
ATOM 524 C CA . GLN A 1 73 ? -14.954 4.826 13.187 1.00 86.38 73 GLN A CA 1
ATOM 525 C C . GLN A 1 73 ? -15.629 4.609 11.829 1.00 86.38 73 GLN A C 1
ATOM 527 O O . GLN A 1 73 ? -15.449 3.549 11.235 1.00 86.38 73 GLN A O 1
ATOM 532 N N . LEU A 1 74 ? -16.329 5.608 11.283 1.00 90.50 74 LEU A N 1
ATOM 533 C CA . LEU A 1 74 ? -16.954 5.500 9.957 1.00 90.50 74 LEU A CA 1
ATOM 534 C C . LEU A 1 74 ? -15.932 5.198 8.852 1.00 90.50 74 LEU A C 1
ATOM 536 O O . LEU A 1 74 ? -16.166 4.333 8.007 1.00 90.50 74 LEU A O 1
ATOM 540 N N . ILE A 1 75 ? -14.775 5.863 8.875 1.00 88.44 75 ILE A N 1
ATOM 541 C CA . ILE A 1 75 ? -13.678 5.611 7.929 1.00 88.44 75 ILE A CA 1
ATOM 542 C C . ILE A 1 75 ? -13.124 4.190 8.095 1.00 88.44 75 ILE A C 1
ATOM 544 O O . ILE A 1 75 ? -12.890 3.500 7.107 1.00 88.44 75 ILE A O 1
ATOM 548 N N . THR A 1 76 ? -12.964 3.714 9.330 1.00 88.88 76 THR A N 1
ATOM 549 C CA . THR A 1 76 ? -12.471 2.356 9.604 1.00 88.88 76 THR A CA 1
ATOM 550 C C . THR A 1 76 ? -13.437 1.291 9.083 1.00 88.88 76 THR A C 1
ATOM 552 O O . THR A 1 76 ? -13.023 0.366 8.386 1.00 88.88 76 THR A O 1
ATOM 555 N N . TRP A 1 77 ? -14.734 1.436 9.367 1.00 93.38 77 TRP A N 1
ATOM 556 C CA . TRP A 1 77 ? -15.761 0.496 8.912 1.00 93.38 77 TRP A CA 1
ATOM 557 C C . TRP A 1 77 ? -15.946 0.530 7.392 1.00 93.38 77 TRP A C 1
ATOM 559 O O . TRP A 1 77 ? -16.046 -0.524 6.764 1.00 93.38 77 TRP A O 1
ATOM 569 N N . SER A 1 78 ? -15.927 1.716 6.777 1.00 92.44 78 SER A N 1
ATOM 570 C CA . SER A 1 78 ? -15.975 1.842 5.313 1.00 92.44 78 SER A CA 1
ATOM 571 C C . SER A 1 78 ? -14.724 1.270 4.641 1.00 92.44 78 SER A C 1
ATOM 573 O O . SER A 1 78 ? -14.846 0.565 3.639 1.00 92.44 78 SER A O 1
ATOM 575 N N . GLY A 1 79 ? -13.536 1.475 5.219 1.00 88.56 79 GLY A N 1
ATOM 576 C CA . GLY A 1 79 ? -12.286 0.867 4.762 1.00 88.56 79 GLY A CA 1
ATOM 577 C C . GLY A 1 79 ? -12.315 -0.661 4.842 1.00 88.56 79 GLY A C 1
ATOM 578 O O . GLY A 1 79 ? -11.961 -1.335 3.875 1.00 88.56 79 GLY A O 1
ATOM 579 N N . ALA A 1 80 ? -12.812 -1.219 5.950 1.00 91.88 80 ALA A N 1
ATOM 580 C CA . ALA A 1 80 ? -12.989 -2.661 6.109 1.00 91.88 80 ALA A CA 1
ATOM 581 C C . ALA A 1 80 ? -13.984 -3.236 5.084 1.00 91.88 80 ALA A C 1
ATOM 583 O O . ALA A 1 80 ? -13.690 -4.245 4.441 1.00 91.88 80 ALA A O 1
ATOM 584 N N . ALA A 1 81 ? -15.124 -2.570 4.869 1.00 93.56 81 ALA A N 1
ATOM 585 C CA . ALA A 1 81 ? -16.109 -2.970 3.864 1.00 93.56 81 ALA A CA 1
ATOM 586 C C . ALA A 1 81 ? -15.537 -2.915 2.436 1.00 93.56 81 ALA A C 1
ATOM 588 O O . ALA A 1 81 ? -15.748 -3.835 1.644 1.00 93.56 81 ALA A O 1
ATOM 589 N N . TYR A 1 82 ? -14.766 -1.872 2.115 1.00 88.62 82 TYR A N 1
ATOM 590 C CA . TYR A 1 82 ? -14.119 -1.724 0.813 1.00 88.62 82 TYR A CA 1
ATOM 591 C C . TYR A 1 82 ? -13.061 -2.807 0.564 1.00 88.62 82 TYR A C 1
ATOM 593 O O . TYR A 1 82 ? -13.023 -3.392 -0.519 1.00 88.62 82 TYR A O 1
ATOM 601 N N . LEU A 1 83 ? -12.243 -3.133 1.570 1.00 85.00 83 LEU A N 1
ATOM 602 C CA . LEU A 1 83 ? -11.275 -4.231 1.491 1.00 85.00 83 LEU A CA 1
ATOM 603 C C . LEU A 1 83 ? -11.961 -5.591 1.345 1.00 85.00 83 LEU A C 1
ATOM 605 O O . LEU A 1 83 ? -11.518 -6.402 0.534 1.00 85.00 83 LEU A O 1
ATOM 609 N N . ALA A 1 84 ? -13.061 -5.831 2.065 1.00 89.44 84 ALA A N 1
ATOM 610 C CA . ALA A 1 84 ? -13.859 -7.044 1.901 1.00 89.44 84 ALA A CA 1
ATOM 611 C C . ALA A 1 84 ? -14.409 -7.157 0.469 1.00 89.44 84 ALA A C 1
ATOM 613 O O . ALA A 1 84 ? -14.294 -8.210 -0.158 1.00 89.44 84 ALA A O 1
ATOM 614 N N . TRP A 1 85 ? -14.927 -6.058 -0.089 1.00 87.44 85 TRP A N 1
ATOM 615 C CA . TRP A 1 85 ? -15.404 -6.015 -1.471 1.00 87.44 85 TRP A CA 1
ATOM 616 C C . TRP A 1 85 ? -14.284 -6.266 -2.489 1.00 87.44 85 TRP A C 1
ATOM 618 O O . TRP A 1 85 ? -14.453 -7.084 -3.395 1.00 87.44 85 TRP A O 1
ATOM 628 N N . LEU A 1 86 ? -13.120 -5.626 -2.324 1.00 80.81 86 LEU A N 1
ATOM 629 C CA . LEU A 1 86 ? -11.942 -5.869 -3.164 1.00 80.81 86 LEU A CA 1
ATOM 630 C C . LEU A 1 86 ? -11.447 -7.314 -3.061 1.00 80.81 86 LEU A C 1
ATOM 632 O O . LEU A 1 86 ? -11.117 -7.907 -4.085 1.00 80.81 86 LEU A O 1
ATOM 636 N N . GLY A 1 87 ? -11.434 -7.893 -1.859 1.00 80.88 87 GLY A N 1
ATOM 637 C CA . GLY A 1 87 ? -11.064 -9.288 -1.628 1.00 80.88 87 GLY A CA 1
ATOM 638 C C . GLY A 1 87 ? -12.004 -10.253 -2.350 1.00 80.88 87 GLY A C 1
ATOM 639 O O . GLY A 1 87 ? -11.551 -11.113 -3.103 1.0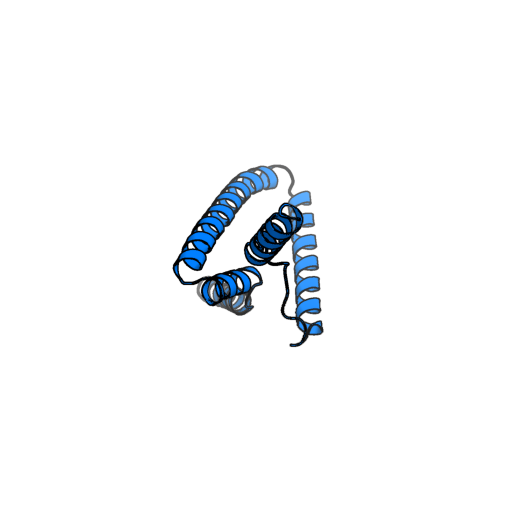0 80.88 87 GLY A O 1
ATOM 640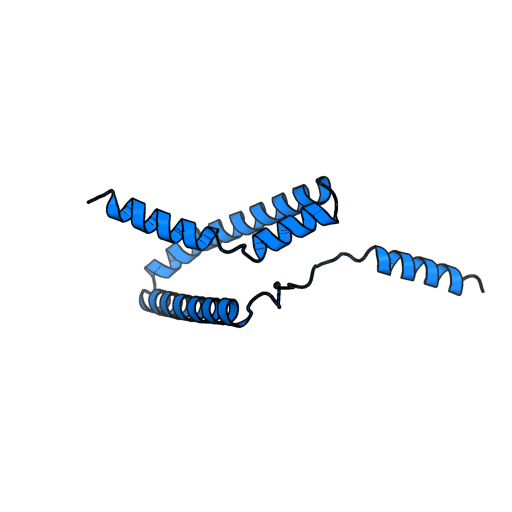 N N . VAL A 1 88 ? -13.321 -10.056 -2.221 1.00 84.19 88 VAL A N 1
ATOM 641 C CA . VAL A 1 88 ? -14.325 -10.855 -2.945 1.00 84.19 88 VAL A CA 1
ATOM 642 C C . VAL A 1 88 ? -14.183 -10.681 -4.457 1.00 84.19 88 VAL A C 1
ATOM 644 O O . VAL A 1 88 ? -14.256 -11.663 -5.197 1.00 84.19 88 VAL A O 1
ATOM 647 N N . LYS A 1 89 ? -13.944 -9.456 -4.936 1.00 80.25 89 LYS A N 1
ATOM 648 C CA . LYS A 1 89 ? -13.710 -9.182 -6.359 1.00 80.25 89 LYS A CA 1
ATOM 649 C C . LYS A 1 89 ? -12.444 -9.875 -6.864 1.00 80.25 89 LYS A C 1
ATOM 651 O O . LYS A 1 89 ? -12.479 -10.433 -7.954 1.00 80.25 89 LYS A O 1
ATOM 656 N N . ALA A 1 90 ? -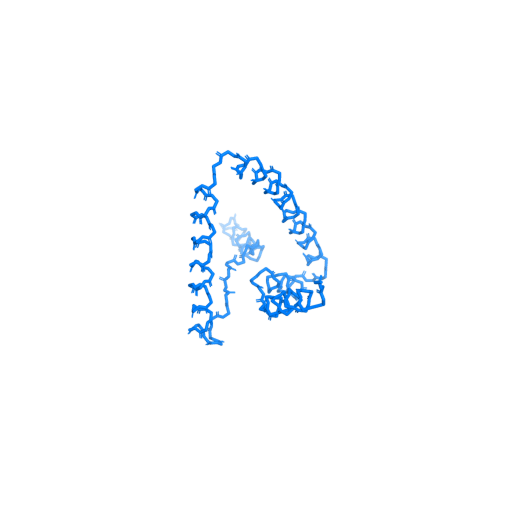11.365 -9.894 -6.082 1.00 73.25 90 ALA A N 1
ATOM 657 C CA . ALA A 1 90 ? -10.122 -10.582 -6.426 1.00 73.25 90 ALA A CA 1
ATOM 658 C C . ALA A 1 90 ? -10.304 -12.107 -6.505 1.00 73.25 90 ALA A C 1
ATOM 660 O O . ALA A 1 90 ? -9.806 -12.731 -7.439 1.00 73.25 90 ALA A O 1
ATOM 661 N N . LEU A 1 91 ? -11.074 -12.696 -5.582 1.00 79.38 91 LEU A N 1
ATOM 662 C CA . LEU A 1 91 ? -11.417 -14.122 -5.612 1.00 79.38 91 LEU A CA 1
ATOM 663 C C . LEU A 1 91 ? -12.332 -14.470 -6.798 1.00 79.38 91 LEU A C 1
ATOM 665 O O . LEU A 1 91 ? -12.119 -15.480 -7.465 1.00 79.38 91 LEU A O 1
ATOM 669 N N . ARG A 1 92 ? -13.323 -13.619 -7.108 1.00 78.75 92 ARG A N 1
ATOM 670 C CA . ARG A 1 92 ? -14.238 -13.804 -8.252 1.00 78.75 92 ARG A CA 1
ATOM 671 C C . ARG A 1 92 ? -13.585 -13.553 -9.610 1.00 78.75 92 ARG A C 1
ATOM 673 O O . ARG A 1 92 ? -13.984 -14.179 -10.583 1.00 78.75 92 ARG A O 1
ATOM 680 N N . ALA A 1 93 ? -12.585 -12.679 -9.692 1.00 67.00 93 ALA A N 1
ATOM 681 C CA . ALA A 1 93 ? -11.853 -12.376 -10.925 1.00 67.00 93 ALA A CA 1
ATOM 682 C C . ALA A 1 93 ? -10.850 -13.475 -11.342 1.00 67.00 93 ALA A C 1
ATOM 684 O O . ALA A 1 93 ? -10.028 -13.236 -12.227 1.00 67.00 93 ALA A O 1
ATOM 685 N N . GLY A 1 94 ? -10.906 -14.651 -10.697 1.00 55.16 94 GLY A N 1
ATOM 686 C CA . GLY A 1 94 ? -9.999 -15.791 -10.832 1.00 55.16 94 GLY A CA 1
ATOM 687 C C . GLY A 1 94 ? -9.221 -15.856 -12.147 1.00 55.16 94 GLY A C 1
ATOM 688 O O . GLY A 1 94 ? -9.816 -16.015 -13.203 1.00 55.16 94 GLY A O 1
ATOM 689 N N . ARG A 1 95 ? -7.886 -15.746 -12.052 1.00 56.22 95 ARG A N 1
ATOM 690 C CA . ARG A 1 95 ? -6.844 -15.922 -13.095 1.00 56.22 95 ARG A CA 1
ATOM 691 C C . ARG A 1 95 ? -7.000 -15.190 -14.448 1.00 56.22 95 ARG A C 1
ATOM 693 O O . ARG A 1 95 ? -5.999 -15.085 -15.147 1.00 56.22 95 ARG A O 1
ATOM 700 N N . ALA A 1 96 ? -8.164 -14.657 -14.815 1.00 48.06 96 ALA A N 1
ATOM 701 C CA . ALA A 1 96 ? -8.485 -14.209 -16.174 1.00 48.06 96 ALA A CA 1
ATOM 702 C C . ALA A 1 96 ? -8.519 -12.682 -16.356 1.00 48.06 96 ALA A C 1
ATOM 704 O O . ALA A 1 96 ? -8.655 -12.203 -17.476 1.00 48.06 96 ALA A O 1
ATOM 705 N N . GLY A 1 97 ? -8.357 -11.900 -15.291 1.00 48.88 97 GLY A N 1
ATOM 706 C CA . GLY A 1 97 ? -8.359 -10.441 -15.376 1.00 48.88 97 GLY A CA 1
ATOM 707 C C . GLY A 1 97 ? -7.221 -9.846 -14.575 1.00 48.88 97 GLY A C 1
ATOM 708 O O . GLY A 1 97 ? -7.460 -9.229 -13.541 1.00 48.88 97 GLY A O 1
ATOM 709 N N . ALA A 1 98 ? -5.980 -10.056 -15.021 1.00 51.56 98 ALA A N 1
ATOM 710 C CA . ALA A 1 98 ? -4.852 -9.298 -14.502 1.00 51.56 98 ALA A CA 1
ATOM 711 C C . ALA A 1 98 ? -5.180 -7.811 -14.673 1.00 51.56 98 ALA A C 1
ATOM 713 O O . ALA A 1 98 ? -5.250 -7.323 -15.799 1.00 51.56 98 ALA A O 1
ATOM 714 N N . PHE A 1 99 ? -5.445 -7.150 -13.543 1.00 48.12 99 PHE A N 1
ATOM 715 C CA . PHE A 1 99 ? -5.662 -5.719 -13.408 1.00 48.12 99 PHE A CA 1
ATOM 716 C C . PHE A 1 99 ? -4.816 -4.972 -14.438 1.00 48.12 99 PHE A C 1
ATOM 718 O O . PHE A 1 99 ? -3.588 -4.957 -14.355 1.00 48.12 99 PHE A O 1
ATOM 725 N N . GLN A 1 100 ? -5.495 -4.389 -15.420 1.00 48.25 100 GLN A N 1
ATOM 726 C CA . GLN A 1 100 ? -4.912 -3.534 -16.437 1.00 48.25 100 GLN A CA 1
ATOM 727 C C . GLN A 1 100 ? -5.276 -2.096 -16.047 1.00 48.25 100 GLN A C 1
ATOM 729 O O . GLN A 1 100 ? -6.223 -1.545 -16.600 1.00 48.25 100 GLN A O 1
ATOM 734 N N . PRO A 1 101 ? -4.629 -1.491 -15.030 1.00 48.38 101 PRO A N 1
ATOM 735 C CA . PRO A 1 101 ? -4.701 -0.051 -14.888 1.00 48.38 101 PRO A CA 1
ATOM 736 C C . PRO A 1 101 ? -3.993 0.520 -16.113 1.00 48.38 101 PRO A C 1
ATOM 738 O O . PRO A 1 101 ? -2.855 0.139 -16.404 1.00 48.38 101 PRO A O 1
ATOM 741 N N . ASP A 1 102 ? -4.713 1.342 -16.871 1.00 48.81 102 ASP A N 1
ATOM 742 C CA . ASP A 1 102 ? -4.242 1.965 -18.098 1.00 48.81 102 ASP A CA 1
ATOM 743 C C . ASP A 1 102 ? -2.832 2.505 -17.905 1.00 48.81 102 ASP A C 1
ATOM 745 O O . ASP A 1 102 ? -2.576 3.457 -17.164 1.00 48.81 102 ASP A O 1
ATOM 749 N N . ALA A 1 103 ? -1.888 1.841 -18.564 1.00 46.91 103 ALA A N 1
ATOM 750 C CA . ALA A 1 103 ? -0.538 2.325 -18.633 1.00 46.91 103 ALA A CA 1
ATOM 751 C C . ALA A 1 103 ? -0.613 3.704 -19.291 1.00 46.91 103 ALA A C 1
ATOM 753 O O . ALA A 1 103 ? -1.017 3.835 -20.450 1.00 46.91 103 ALA A O 1
ATOM 754 N N . ILE A 1 104 ? -0.174 4.721 -18.553 1.00 44.78 104 ILE A N 1
ATOM 755 C CA . ILE A 1 104 ? 0.351 5.979 -19.081 1.00 44.78 104 ILE A CA 1
ATOM 756 C C . ILE A 1 104 ? 1.572 5.672 -19.964 1.00 44.78 104 ILE A C 1
ATOM 758 O O . ILE A 1 104 ? 2.706 6.061 -19.700 1.00 44.78 104 ILE A O 1
ATOM 762 N N . VAL A 1 105 ? 1.358 4.913 -21.038 1.00 49.72 105 VAL A N 1
ATOM 763 C CA . VAL A 1 105 ? 2.280 4.789 -22.148 1.00 49.72 105 VAL A CA 1
ATOM 764 C C . VAL A 1 105 ? 2.234 6.152 -22.806 1.00 49.72 105 VAL A C 1
ATOM 766 O O . VAL A 1 105 ? 1.359 6.440 -23.622 1.00 49.72 105 VAL A O 1
ATOM 769 N N . THR A 1 106 ? 3.190 6.999 -22.436 1.00 49.38 106 THR A N 1
ATOM 770 C CA . THR A 1 106 ? 3.692 8.045 -23.319 1.00 49.38 106 THR A CA 1
ATOM 771 C C . THR A 1 106 ? 3.998 7.379 -24.659 1.00 49.38 106 THR A C 1
ATOM 773 O O . THR A 1 106 ? 4.999 6.692 -24.864 1.00 49.38 106 THR A O 1
ATOM 776 N N . ASN A 1 107 ? 3.015 7.452 -25.552 1.00 49.84 107 ASN A N 1
ATOM 777 C CA . ASN A 1 107 ? 2.990 6.702 -26.787 1.00 49.84 107 ASN A CA 1
ATOM 778 C C . ASN A 1 107 ? 3.845 7.441 -27.815 1.00 49.84 107 ASN A C 1
ATOM 780 O O . ASN A 1 107 ? 3.335 8.005 -28.782 1.00 49.84 107 ASN A O 1
ATOM 784 N N . ARG A 1 108 ? 5.169 7.435 -27.603 1.00 54.94 108 ARG A N 1
ATOM 785 C CA . ARG A 1 108 ? 6.139 7.921 -28.596 1.00 54.94 108 ARG A CA 1
ATOM 786 C C . ARG A 1 108 ? 5.951 7.224 -29.943 1.00 54.94 108 ARG A C 1
ATOM 788 O O . ARG A 1 108 ? 6.123 7.864 -30.971 1.00 54.94 108 ARG A O 1
ATOM 795 N N . GLY A 1 109 ? 5.516 5.960 -29.952 1.00 51.62 109 GLY A N 1
ATOM 796 C CA . GLY A 1 109 ? 5.243 5.199 -31.176 1.00 51.62 109 GLY A CA 1
ATOM 797 C C . GLY A 1 109 ? 4.108 5.776 -32.035 1.00 51.62 109 GLY A C 1
ATOM 798 O O . GLY A 1 109 ? 4.238 5.847 -33.256 1.00 51.62 109 GLY A O 1
ATOM 799 N N . ARG A 1 110 ? 3.016 6.258 -31.424 1.00 55.34 110 ARG A N 1
ATOM 800 C CA . ARG A 1 110 ? 1.933 6.965 -32.133 1.00 55.34 110 ARG A CA 1
ATOM 801 C C . ARG A 1 110 ? 2.326 8.385 -32.516 1.00 55.34 110 ARG A C 1
ATOM 803 O O . ARG A 1 110 ? 1.892 8.837 -33.569 1.00 55.34 110 ARG A O 1
ATOM 810 N N . LEU A 1 111 ? 3.158 9.063 -31.724 1.00 55.69 111 LEU A N 1
ATOM 811 C CA . LEU A 1 111 ? 3.669 10.394 -32.068 1.00 55.69 111 LEU A CA 1
ATOM 812 C C . LEU A 1 111 ? 4.641 10.348 -33.255 1.00 55.69 111 LEU A C 1
ATOM 814 O O . LEU A 1 111 ? 4.525 11.180 -34.143 1.00 55.69 111 LEU A O 1
ATOM 818 N N . LEU A 1 112 ? 5.512 9.339 -33.344 1.00 58.28 112 LEU A N 1
ATOM 819 C CA . LEU A 1 112 ? 6.387 9.120 -34.504 1.00 58.28 112 LEU A CA 1
ATOM 820 C C . LEU A 1 112 ? 5.601 8.709 -35.754 1.00 58.28 112 LEU A C 1
ATOM 822 O O . LEU A 1 112 ? 5.854 9.244 -36.830 1.00 58.28 112 LEU A O 1
ATOM 826 N N . LYS A 1 113 ? 4.597 7.827 -35.622 1.00 56.19 113 LYS A N 1
ATOM 827 C CA . LYS A 1 113 ? 3.703 7.496 -36.746 1.00 56.19 113 LYS A CA 1
ATOM 828 C C . LYS A 1 113 ? 2.900 8.711 -37.221 1.00 56.19 113 LYS A C 1
ATOM 830 O O . LYS A 1 113 ? 2.762 8.887 -38.425 1.00 56.19 113 LYS A O 1
ATOM 835 N N . ARG A 1 114 ? 2.427 9.568 -36.307 1.00 55.38 114 ARG A N 1
ATOM 836 C CA . ARG A 1 114 ? 1.741 10.828 -36.647 1.00 55.38 114 ARG A CA 1
ATOM 837 C C . ARG A 1 114 ? 2.688 11.866 -37.252 1.00 55.38 114 ARG A C 1
ATOM 839 O O . ARG A 1 114 ? 2.308 12.502 -38.223 1.00 55.38 114 ARG A O 1
ATOM 846 N N . ALA A 1 115 ? 3.913 11.998 -36.748 1.00 59.69 115 ALA A N 1
ATOM 847 C CA . ALA A 1 115 ? 4.918 12.900 -37.310 1.00 59.69 115 ALA A CA 1
ATOM 848 C C . ALA A 1 115 ? 5.359 12.465 -38.719 1.00 59.69 115 ALA A C 1
ATOM 850 O O . ALA A 1 115 ? 5.508 13.306 -39.598 1.00 59.69 115 ALA A O 1
ATOM 851 N N . CYS A 1 116 ? 5.501 11.158 -38.960 1.00 63.34 116 CYS A N 1
ATOM 852 C CA . CYS A 1 116 ? 5.802 10.610 -40.284 1.00 63.34 116 CYS A CA 1
ATOM 853 C C . CYS A 1 116 ? 4.642 10.828 -41.270 1.00 63.34 116 CYS A C 1
ATOM 855 O O . CYS A 1 116 ? 4.871 11.292 -42.383 1.00 63.34 116 CYS A O 1
ATOM 857 N N . TRP A 1 117 ? 3.397 10.597 -40.836 1.00 61.69 117 TRP A N 1
ATOM 858 C CA . TRP A 1 117 ? 2.200 10.893 -41.631 1.00 61.69 117 TRP A CA 1
ATOM 859 C C . TRP A 1 117 ? 2.062 12.381 -41.975 1.00 61.69 117 TRP A C 1
ATOM 861 O O . TRP A 1 117 ? 1.801 12.722 -43.124 1.00 61.69 117 TRP A O 1
ATOM 871 N N . LEU A 1 118 ? 2.287 13.275 -41.007 1.00 67.38 118 LEU A N 1
ATOM 872 C CA . LEU A 1 118 ? 2.206 14.721 -41.230 1.00 67.38 118 LEU A CA 1
ATOM 873 C C . LEU A 1 118 ? 3.282 15.218 -42.202 1.00 67.38 118 LEU A C 1
ATOM 875 O O . LEU A 1 118 ? 3.007 16.122 -42.985 1.00 67.38 118 LEU A O 1
ATOM 879 N N . ARG A 1 119 ? 4.472 14.603 -42.202 1.00 60.69 119 ARG A N 1
ATOM 880 C CA . ARG A 1 119 ? 5.579 14.950 -43.110 1.00 60.69 119 ARG A CA 1
ATOM 881 C C . ARG A 1 119 ? 5.406 14.397 -44.529 1.00 60.69 119 ARG A C 1
ATOM 883 O O . ARG A 1 119 ? 5.990 14.947 -45.449 1.00 60.69 119 ARG A O 1
ATOM 890 N N . LEU A 1 120 ? 4.614 13.338 -44.710 1.00 65.81 120 LEU A N 1
ATOM 891 C CA . LEU A 1 120 ? 4.264 12.798 -46.031 1.00 65.81 120 LEU A CA 1
ATOM 892 C C . LEU A 1 120 ? 3.122 13.580 -46.696 1.00 65.81 120 LEU A C 1
ATOM 894 O O . LEU A 1 120 ? 3.159 13.789 -47.900 1.00 65.81 120 LEU A O 1
ATOM 898 N N . VAL A 1 121 ? 2.147 14.062 -45.918 1.00 67.50 121 VAL A N 1
ATOM 899 C CA . VAL A 1 121 ? 0.989 14.819 -46.436 1.00 67.50 121 VAL A CA 1
ATOM 900 C C . VAL A 1 121 ? 1.323 16.279 -46.775 1.00 67.50 121 VAL A C 1
ATOM 902 O O . VAL A 1 121 ? 0.626 16.886 -47.573 1.00 67.50 121 VAL A O 1
ATOM 905 N N . THR A 1 122 ? 2.391 16.852 -46.213 1.00 60.34 122 THR A N 1
ATOM 906 C CA . THR A 1 122 ? 2.826 18.238 -46.506 1.00 60.34 122 THR A CA 1
ATOM 907 C C . THR A 1 122 ? 3.841 18.356 -47.650 1.00 60.34 122 THR A C 1
ATOM 909 O O . THR A 1 122 ? 4.264 19.464 -47.966 1.00 60.34 122 THR A O 1
ATOM 912 N N . LEU A 1 123 ? 4.244 17.235 -48.261 1.00 58.09 123 LEU A N 1
ATOM 913 C CA . LEU A 1 123 ? 5.189 17.170 -49.388 1.00 58.09 123 LEU A CA 1
ATOM 914 C C . LEU A 1 123 ? 4.520 16.769 -50.722 1.00 58.09 123 LEU A C 1
ATOM 916 O O . LEU A 1 123 ? 5.223 16.462 -51.681 1.00 58.09 123 LEU A O 1
ATOM 920 N N . SER A 1 124 ? 3.182 16.761 -50.776 1.00 48.41 124 SER A N 1
ATOM 921 C CA . SER A 1 124 ? 2.360 16.641 -51.996 1.00 48.41 124 SER A CA 1
ATOM 922 C C . SER A 1 124 ? 1.647 17.960 -52.261 1.00 48.41 124 SER A C 1
ATOM 924 O O . SER A 1 124 ? 1.518 18.316 -53.449 1.00 48.41 124 SER A O 1
#

Secondary structure (DSSP, 8-state):
--HHHHHHHHHHHHHHHTS--HHHHHHHHHHHHS-HHHHHHHHHHHHHHHHHHHHHHHHHHHHHHHH-HHHHHHHHHHHHHHHHHHHHHHHHTTTT-----------HHHHHHHHHHHHHHTT-